Protein AF-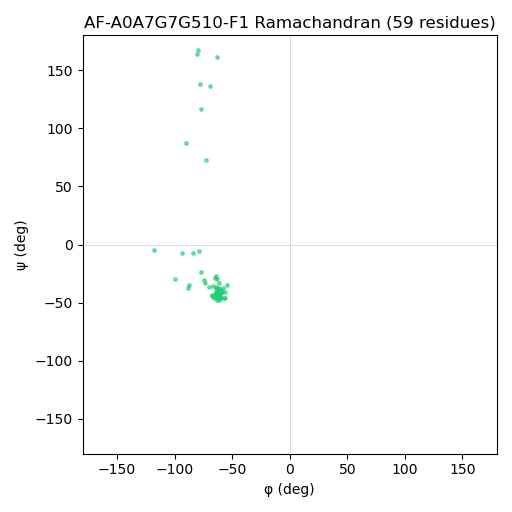A0A7G7G510-F1 (afdb_monomer)

Secondary structure (DSSP, 8-state):
--HHHHHHHHH--GGG--HHHHHHHHHHHHHHHTS---HHHHHHHHHHHHHHHHHHHHH--

Organism: NCBI:txid2086471

pLDDT: mean 80.3, std 10.13, range [44.0, 89.94]

Structure (mmCIF, N/CA/C/O backbone):
data_AF-A0A7G7G510-F1
#
_entry.id   AF-A0A7G7G510-F1
#
loop_
_atom_site.group_PDB
_atom_site.id
_atom_site.type_symbol
_atom_site.label_atom_id
_atom_site.label_alt_id
_atom_site.label_comp_id
_atom_site.label_asym_id
_atom_site.label_entity_id
_atom_site.label_seq_id
_atom_site.pdbx_PDB_ins_code
_atom_site.Cartn_x
_atom_site.Cartn_y
_atom_site.Cartn_z
_atom_site.occupancy
_atom_site.B_iso_or_equiv
_atom_site.auth_seq_id
_atom_site.auth_comp_id
_atom_site.auth_asym_id
_atom_site.auth_atom_id
_atom_site.pdbx_PDB_model_num
ATOM 1 N N . MET A 1 1 ? 4.847 -11.970 -12.888 1.00 44.00 1 MET A N 1
ATOM 2 C CA . MET A 1 1 ? 5.159 -10.963 -11.847 1.00 44.00 1 MET A CA 1
ATOM 3 C C . MET A 1 1 ? 4.394 -9.638 -12.005 1.00 44.00 1 MET A C 1
ATOM 5 O O . MET A 1 1 ? 4.604 -8.764 -11.183 1.00 44.00 1 MET A O 1
ATOM 9 N N . ALA A 1 2 ? 3.470 -9.492 -12.971 1.00 50.47 2 ALA A N 1
ATOM 10 C CA . ALA A 1 2 ? 2.627 -8.291 -13.112 1.00 50.47 2 ALA A CA 1
ATOM 11 C C . ALA A 1 2 ? 1.325 -8.341 -12.273 1.00 50.47 2 ALA A C 1
ATOM 13 O O . ALA A 1 2 ? 0.934 -7.358 -11.663 1.00 50.47 2 ALA A O 1
ATOM 14 N N . GLY A 1 3 ? 0.710 -9.520 -12.118 1.00 58.19 3 GLY A N 1
ATOM 15 C CA . GLY A 1 3 ? -0.681 -9.606 -11.647 1.00 58.19 3 GLY A CA 1
ATOM 16 C C . GLY A 1 3 ? -0.989 -9.134 -10.220 1.00 58.19 3 GLY A C 1
ATOM 17 O O . GLY A 1 3 ? -2.100 -8.692 -9.975 1.00 58.19 3 GLY A O 1
ATOM 18 N N . LEU A 1 4 ? -0.053 -9.208 -9.269 1.00 60.34 4 LEU A N 1
ATOM 19 C CA . LEU A 1 4 ? -0.345 -8.898 -7.856 1.00 60.34 4 LEU A CA 1
ATOM 20 C C . LEU A 1 4 ? -0.169 -7.410 -7.536 1.00 60.3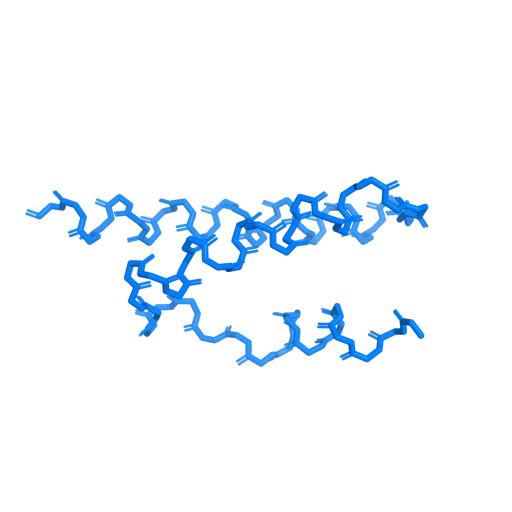4 4 LEU A C 1
ATOM 22 O O . LEU A 1 4 ? -0.961 -6.829 -6.803 1.00 60.34 4 LEU A O 1
ATOM 26 N N . ILE A 1 5 ? 0.843 -6.793 -8.141 1.00 64.00 5 ILE A N 1
ATOM 27 C CA . ILE A 1 5 ? 1.071 -5.351 -8.085 1.00 64.00 5 ILE A CA 1
ATOM 28 C C . ILE A 1 5 ? -0.074 -4.626 -8.799 1.00 64.00 5 ILE A C 1
ATOM 30 O O . ILE A 1 5 ? -0.653 -3.705 -8.231 1.00 64.00 5 ILE A O 1
ATOM 34 N N . ASP A 1 6 ? -0.458 -5.102 -9.986 1.00 65.31 6 ASP A N 1
ATOM 35 C CA . ASP A 1 6 ? -1.600 -4.555 -10.720 1.00 65.31 6 ASP A CA 1
ATOM 36 C C . ASP A 1 6 ? -2.915 -4.778 -9.956 1.00 65.31 6 ASP A C 1
ATOM 38 O O . ASP A 1 6 ? -3.734 -3.870 -9.872 1.00 65.31 6 ASP A O 1
ATOM 42 N N . HIS A 1 7 ? -3.088 -5.915 -9.270 1.00 68.06 7 HIS A N 1
ATOM 43 C CA . HIS A 1 7 ? -4.258 -6.135 -8.414 1.00 68.06 7 HIS A CA 1
ATOM 44 C C . HIS A 1 7 ? -4.323 -5.163 -7.223 1.00 68.06 7 HIS A C 1
ATOM 46 O O . HIS A 1 7 ? -5.389 -4.612 -6.949 1.00 68.06 7 HIS A O 1
ATOM 52 N N . ILE A 1 8 ? -3.192 -4.900 -6.557 1.00 67.19 8 ILE A N 1
ATOM 53 C CA . ILE A 1 8 ? -3.070 -3.876 -5.505 1.00 67.19 8 ILE A CA 1
ATOM 54 C C . ILE A 1 8 ? -3.380 -2.481 -6.073 1.00 67.19 8 ILE A C 1
ATOM 56 O O . ILE A 1 8 ? -4.039 -1.683 -5.406 1.00 67.19 8 ILE A O 1
ATOM 60 N N . PHE A 1 9 ? -2.930 -2.190 -7.298 1.00 66.31 9 PHE A N 1
ATOM 61 C CA . PHE A 1 9 ? -3.172 -0.911 -7.966 1.00 66.31 9 PHE A CA 1
ATOM 62 C C . PHE A 1 9 ? -4.629 -0.707 -8.389 1.00 66.31 9 PHE A C 1
ATOM 64 O O . PHE A 1 9 ? -5.116 0.420 -8.309 1.00 66.31 9 PHE A O 1
ATOM 71 N N . GLU A 1 10 ? -5.318 -1.759 -8.826 1.00 67.50 10 GLU A N 1
ATOM 72 C CA . GLU A 1 10 ? -6.640 -1.642 -9.449 1.00 67.50 10 GLU A CA 1
ATOM 73 C C . GLU A 1 10 ? -7.807 -1.958 -8.507 1.00 67.50 10 GLU A C 1
ATOM 75 O O . GLU A 1 10 ? -8.885 -1.396 -8.683 1.00 67.50 10 GLU A O 1
ATOM 80 N N . ASN A 1 11 ? -7.623 -2.826 -7.504 1.00 68.00 11 ASN A N 1
ATOM 81 C CA . ASN A 1 11 ? -8.746 -3.400 -6.746 1.00 68.00 11 ASN A CA 1
ATOM 82 C C . ASN A 1 11 ? -8.764 -3.057 -5.251 1.00 68.00 11 ASN A C 1
ATOM 84 O O . ASN A 1 11 ? -9.721 -3.409 -4.560 1.00 68.00 11 ASN A O 1
ATOM 88 N N . ILE A 1 12 ? -7.749 -2.369 -4.722 1.00 72.56 12 ILE A N 1
ATOM 89 C CA . ILE A 1 12 ? -7.773 -1.972 -3.311 1.00 72.56 12 ILE A CA 1
ATOM 90 C C . ILE A 1 12 ? -8.693 -0.764 -3.105 1.00 72.56 12 ILE A C 1
ATOM 92 O O . ILE A 1 12 ? -8.399 0.359 -3.523 1.00 72.56 12 ILE A O 1
ATOM 96 N N . VAL A 1 13 ? -9.757 -0.982 -2.332 1.00 80.81 13 VAL A N 1
ATOM 97 C CA . VAL A 1 13 ? -10.569 0.081 -1.728 1.00 80.81 13 VAL A CA 1
ATOM 98 C C . VAL A 1 13 ? -9.980 0.414 -0.355 1.00 80.81 13 VAL A C 1
ATOM 100 O O . VAL A 1 13 ? -10.365 -0.161 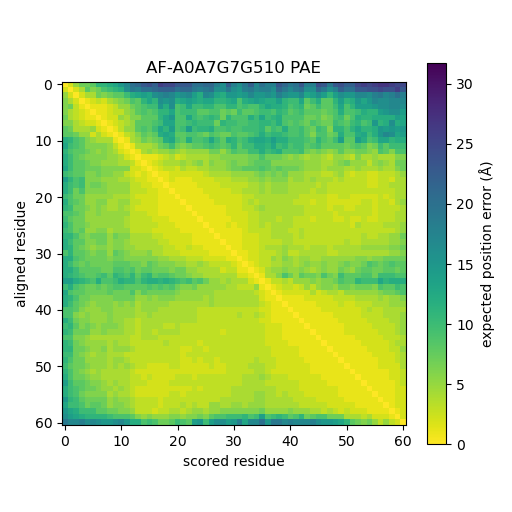0.662 1.00 80.81 13 VAL A O 1
ATOM 103 N N . ILE A 1 14 ? -9.001 1.327 -0.328 1.00 81.06 14 ILE A N 1
ATOM 104 C CA . ILE A 1 14 ? -8.223 1.684 0.878 1.00 81.06 14 ILE A CA 1
ATOM 105 C C . ILE A 1 14 ? -9.132 2.108 2.036 1.00 81.06 14 ILE A C 1
ATOM 107 O O . ILE A 1 14 ? -8.851 1.828 3.197 1.00 81.06 14 ILE A O 1
ATOM 111 N N . GLU A 1 15 ? -10.239 2.765 1.719 1.00 81.75 15 GLU A N 1
ATOM 112 C CA . GLU A 1 15 ? -11.191 3.321 2.672 1.00 81.75 15 GLU A CA 1
ATOM 113 C C . GLU A 1 15 ? -11.873 2.232 3.525 1.00 81.75 15 GLU A C 1
ATOM 115 O O . GLU A 1 15 ? -12.227 2.481 4.678 1.00 81.75 15 GLU A O 1
ATOM 120 N N . GLN A 1 16 ? -11.997 1.009 3.001 1.00 85.31 16 GLN A N 1
ATOM 121 C CA . GLN A 1 16 ? -12.638 -0.120 3.687 1.00 85.31 16 GLN A CA 1
ATOM 122 C C . GLN A 1 16 ? -11.657 -1.006 4.460 1.00 85.31 16 GLN A C 1
ATOM 124 O O . GLN A 1 16 ? -12.095 -1.881 5.202 1.00 85.31 16 GLN A O 1
ATOM 129 N N . LEU A 1 17 ? -10.350 -0.775 4.321 1.00 86.94 17 LEU A N 1
ATOM 130 C CA . LEU A 1 17 ? -9.349 -1.614 4.966 1.00 86.94 17 LEU A CA 1
ATOM 131 C C . LEU A 1 17 ? -9.356 -1.437 6.486 1.00 86.94 17 LEU A C 1
ATOM 133 O O . LEU A 1 17 ? -9.388 -0.319 7.010 1.00 86.94 17 LEU A O 1
ATOM 137 N N . SER A 1 18 ? -9.264 -2.564 7.181 1.00 88.19 18 SER A N 1
ATOM 138 C CA . SER A 1 18 ? -9.010 -2.652 8.613 1.00 88.19 18 SER A CA 1
ATOM 139 C C . SER A 1 18 ? -7.522 -2.480 8.939 1.00 88.19 18 SER A C 1
ATOM 141 O O . SER A 1 18 ? -6.646 -2.551 8.073 1.00 88.19 18 SER A O 1
ATOM 143 N N . ARG A 1 19 ? -7.212 -2.280 10.225 1.00 86.75 19 ARG A N 1
ATOM 144 C CA . ARG A 1 19 ? -5.838 -2.057 10.699 1.00 86.75 19 ARG A CA 1
ATOM 145 C C . ARG A 1 19 ? -4.887 -3.197 10.314 1.00 86.75 19 ARG A C 1
ATOM 147 O O . ARG A 1 19 ? -3.798 -2.946 9.803 1.00 86.75 19 ARG A O 1
ATOM 154 N N . SER A 1 20 ? -5.320 -4.443 10.510 1.00 88.25 20 SER A N 1
ATOM 155 C CA . SER A 1 20 ? -4.536 -5.648 10.205 1.00 88.25 20 SER A CA 1
ATOM 156 C C . SER A 1 20 ? -4.301 -5.832 8.704 1.00 88.25 20 SER A C 1
ATOM 158 O O . SER A 1 20 ? -3.224 -6.266 8.287 1.00 88.25 20 SER A O 1
ATOM 160 N N . GLU A 1 21 ? -5.278 -5.465 7.874 1.00 88.50 21 GLU A N 1
ATOM 161 C CA . GLU A 1 21 ? -5.128 -5.479 6.419 1.00 88.50 21 GLU A CA 1
ATOM 162 C C . GLU A 1 21 ? -4.121 -4.421 5.966 1.00 88.50 21 GLU A C 1
ATOM 164 O O . GLU A 1 21 ? -3.224 -4.731 5.184 1.00 88.50 21 GLU A O 1
ATOM 169 N N . ILE A 1 22 ? -4.188 -3.199 6.509 1.00 87.44 22 ILE A N 1
ATOM 170 C CA . ILE A 1 22 ? -3.221 -2.132 6.207 1.00 87.44 22 ILE A CA 1
ATOM 171 C C . ILE A 1 22 ? -1.793 -2.550 6.587 1.00 87.44 22 ILE A C 1
ATOM 173 O O . ILE A 1 22 ? -0.853 -2.303 5.828 1.00 87.44 22 ILE A O 1
ATOM 177 N N . GLU A 1 23 ? -1.599 -3.194 7.739 1.00 88.06 23 GLU A N 1
ATOM 178 C CA . GLU A 1 23 ? -0.290 -3.726 8.140 1.00 88.06 23 GLU A CA 1
ATOM 179 C C . GLU A 1 23 ? 0.216 -4.806 7.181 1.00 88.06 23 GLU A C 1
ATOM 181 O O . GLU A 1 23 ? 1.397 -4.813 6.821 1.00 88.06 23 GLU A O 1
ATOM 186 N N . SER A 1 24 ? -0.679 -5.685 6.729 1.00 87.69 24 SER A N 1
ATOM 187 C CA . SER A 1 24 ? -0.357 -6.733 5.760 1.00 87.69 24 SER A CA 1
ATOM 188 C C . SER A 1 24 ? 0.072 -6.121 4.425 1.00 87.69 24 SER A C 1
ATOM 190 O O . SER A 1 24 ? 1.143 -6.448 3.914 1.00 87.69 24 SER A O 1
ATOM 192 N N . TYR A 1 25 ? -0.682 -5.146 3.909 1.00 85.62 25 TYR A N 1
ATOM 193 C CA . TYR A 1 25 ? -0.317 -4.415 2.694 1.00 85.62 25 TYR A CA 1
ATOM 194 C C . TYR A 1 25 ? 1.002 -3.653 2.833 1.00 85.62 25 TYR A C 1
ATOM 196 O O . TYR A 1 25 ? 1.794 -3.647 1.896 1.00 85.62 25 TYR A O 1
ATOM 204 N N . ASN A 1 26 ? 1.298 -3.061 3.993 1.00 84.94 26 ASN A N 1
ATOM 205 C CA . ASN A 1 26 ? 2.586 -2.401 4.217 1.00 84.94 26 ASN A CA 1
ATOM 206 C C . ASN A 1 26 ? 3.772 -3.375 4.155 1.00 84.94 26 ASN A C 1
ATOM 208 O O . ASN A 1 26 ? 4.809 -3.020 3.591 1.00 84.94 26 ASN A O 1
ATOM 212 N N . LYS A 1 27 ? 3.632 -4.598 4.686 1.00 86.06 27 LYS A N 1
ATOM 213 C CA . LYS A 1 27 ? 4.669 -5.638 4.561 1.00 86.06 27 LYS A CA 1
ATOM 214 C C . LYS A 1 27 ? 4.897 -6.020 3.099 1.00 86.06 27 LYS A C 1
ATOM 216 O O . LYS A 1 27 ? 6.038 -6.014 2.646 1.00 86.06 27 LYS A O 1
ATOM 221 N N . TYR A 1 28 ? 3.826 -6.237 2.338 1.00 83.56 28 TYR A N 1
ATOM 222 C CA . TYR A 1 28 ? 3.932 -6.545 0.908 1.00 83.56 28 TYR A CA 1
ATOM 223 C C . TYR A 1 28 ? 4.534 -5.398 0.093 1.00 83.56 28 TYR A C 1
ATOM 225 O O . TYR A 1 28 ? 5.375 -5.624 -0.774 1.00 83.56 28 TYR A O 1
ATOM 233 N N . ILE A 1 29 ? 4.156 -4.152 0.386 1.00 83.00 29 ILE A N 1
ATOM 234 C CA . ILE A 1 29 ? 4.735 -2.968 -0.261 1.00 83.00 29 ILE 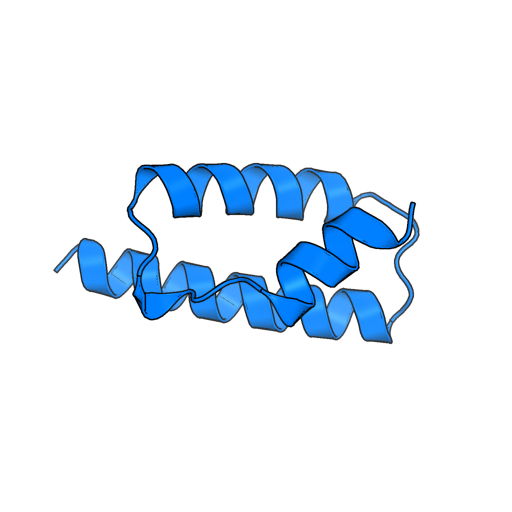A CA 1
ATOM 235 C C . ILE A 1 29 ? 6.247 -2.912 -0.032 1.00 83.00 29 ILE A C 1
ATOM 237 O O . ILE A 1 29 ? 6.980 -2.598 -0.968 1.00 83.00 29 ILE A O 1
ATOM 241 N N . LEU A 1 30 ? 6.725 -3.244 1.172 1.00 81.44 30 LEU A N 1
ATOM 242 C CA . LEU A 1 30 ? 8.159 -3.321 1.461 1.00 81.44 30 LEU A CA 1
ATOM 243 C C . LEU A 1 30 ? 8.845 -4.424 0.648 1.00 81.44 30 LEU A C 1
ATOM 245 O O . LEU A 1 30 ? 9.881 -4.159 0.048 1.00 81.44 30 LEU A O 1
ATOM 249 N N . GLU A 1 31 ? 8.259 -5.619 0.559 1.00 83.56 31 GLU A N 1
ATOM 250 C CA . GLU A 1 31 ? 8.797 -6.712 -0.268 1.00 83.56 31 GLU A CA 1
ATOM 251 C C . GLU A 1 31 ? 8.900 -6.325 -1.750 1.00 83.56 31 GLU A C 1
ATOM 253 O O . GLU A 1 31 ? 9.887 -6.640 -2.417 1.00 83.56 31 GLU A O 1
ATOM 258 N N . ILE A 1 32 ? 7.905 -5.598 -2.262 1.00 80.25 32 ILE A N 1
ATOM 259 C CA . ILE A 1 32 ? 7.868 -5.114 -3.646 1.00 80.25 32 ILE A CA 1
ATOM 260 C C . ILE A 1 32 ? 8.859 -3.959 -3.860 1.00 80.25 32 ILE A C 1
ATOM 262 O O . ILE A 1 32 ? 9.458 -3.851 -4.929 1.00 80.25 32 ILE A O 1
ATOM 266 N N . PHE A 1 33 ? 9.086 -3.110 -2.854 1.00 77.50 33 PHE A N 1
ATOM 267 C CA . PHE A 1 33 ? 9.985 -1.955 -2.949 1.00 77.50 33 PHE A CA 1
ATOM 268 C C . PHE A 1 33 ? 11.442 -2.345 -3.246 1.00 77.50 33 PHE A C 1
ATOM 270 O O . PHE A 1 33 ? 12.150 -1.612 -3.943 1.00 77.50 33 PHE A O 1
ATOM 277 N N . TYR A 1 34 ? 11.878 -3.505 -2.744 1.00 76.88 34 TYR A N 1
ATOM 278 C CA . TYR A 1 34 ? 13.211 -4.056 -3.005 1.00 76.88 34 TYR A CA 1
ATOM 279 C C . TYR A 1 34 ? 13.343 -4.729 -4.380 1.00 76.88 34 TYR A C 1
ATOM 281 O O . TYR A 1 34 ? 14.446 -5.115 -4.764 1.00 76.88 34 TYR A O 1
ATOM 289 N N . GLN A 1 35 ? 12.256 -4.851 -5.147 1.00 79.19 35 GLN A N 1
ATOM 290 C CA . GLN A 1 35 ? 12.306 -5.361 -6.515 1.00 79.19 35 GLN A CA 1
ATOM 291 C C . GLN A 1 35 ? 12.742 -4.267 -7.505 1.00 79.19 35 GLN A C 1
ATOM 293 O O . GLN A 1 35 ? 12.704 -3.065 -7.219 1.00 79.19 35 GLN A O 1
ATOM 298 N N . ASN A 1 36 ? 13.148 -4.680 -8.709 1.00 76.12 36 ASN A N 1
ATOM 299 C CA . ASN A 1 36 ? 13.478 -3.769 -9.810 1.00 76.12 36 ASN A CA 1
ATOM 300 C C . ASN A 1 36 ? 12.206 -3.137 -10.403 1.00 76.12 36 ASN A C 1
ATOM 302 O O . ASN A 1 36 ? 11.764 -3.478 -11.497 1.00 76.12 36 ASN A O 1
ATOM 306 N N . LEU A 1 37 ? 11.612 -2.208 -9.655 1.00 79.50 37 LEU A N 1
ATOM 307 C CA . LEU A 1 37 ? 10.486 -1.395 -10.097 1.00 79.50 37 LEU A CA 1
ATOM 308 C C . LEU A 1 37 ? 10.956 -0.273 -11.021 1.00 79.50 37 LEU A C 1
ATOM 310 O O . LEU A 1 37 ? 11.934 0.426 -10.723 1.00 79.50 37 LEU A O 1
ATOM 314 N N . THR A 1 38 ? 10.194 -0.045 -12.087 1.00 86.12 38 THR A N 1
ATOM 315 C CA . THR A 1 38 ? 10.325 1.158 -12.918 1.00 86.12 38 THR A CA 1
ATOM 316 C C . THR A 1 38 ? 9.994 2.420 -12.111 1.00 86.12 38 THR A C 1
ATOM 318 O O . THR A 1 38 ? 9.334 2.363 -11.070 1.00 86.12 38 THR A O 1
ATOM 321 N N . VAL A 1 39 ? 10.434 3.585 -12.593 1.00 84.62 39 VAL A N 1
ATOM 322 C CA . VAL A 1 39 ? 10.157 4.881 -11.942 1.00 84.62 39 VAL A CA 1
ATOM 323 C C . VAL A 1 39 ? 8.651 5.110 -11.769 1.00 84.62 39 VAL A C 1
ATOM 325 O O . VAL A 1 39 ? 8.213 5.547 -10.706 1.00 84.62 39 VAL A O 1
ATOM 328 N N . GLU A 1 40 ? 7.850 4.750 -12.773 1.00 84.38 40 GLU A N 1
ATOM 329 C CA . GLU A 1 40 ? 6.394 4.906 -12.729 1.00 84.38 40 GLU A CA 1
ATOM 330 C C . GLU A 1 40 ? 5.746 3.984 -11.684 1.00 84.38 40 GLU A C 1
ATOM 332 O O . GLU A 1 40 ? 4.920 4.427 -10.885 1.00 84.38 40 GLU A O 1
ATOM 337 N N . GLN A 1 41 ? 6.178 2.721 -11.610 1.00 82.25 41 GLN A N 1
ATOM 338 C CA . GLN A 1 41 ? 5.698 1.779 -10.594 1.00 82.25 41 GLN A CA 1
ATOM 339 C C . GLN A 1 41 ? 6.066 2.229 -9.178 1.00 82.25 41 GLN A C 1
ATOM 341 O O . GLN A 1 41 ? 5.236 2.134 -8.274 1.00 82.25 41 GLN A O 1
ATOM 346 N N . ARG A 1 42 ? 7.274 2.777 -8.975 1.00 83.75 42 ARG A N 1
ATOM 347 C CA . ARG A 1 42 ? 7.673 3.363 -7.683 1.00 83.75 42 ARG A CA 1
ATOM 348 C C . ARG A 1 42 ? 6.780 4.538 -7.299 1.00 83.75 42 ARG A C 1
ATOM 350 O O . ARG A 1 42 ? 6.354 4.615 -6.150 1.00 83.75 42 ARG A O 1
ATOM 357 N N . ALA A 1 43 ? 6.470 5.427 -8.242 1.00 85.69 43 ALA A N 1
ATOM 358 C CA . ALA A 1 43 ? 5.589 6.563 -7.985 1.00 85.69 43 ALA A CA 1
ATOM 359 C C . ALA A 1 43 ? 4.184 6.108 -7.555 1.00 85.69 43 ALA A C 1
ATOM 361 O O . ALA A 1 43 ? 3.669 6.585 -6.541 1.00 85.69 43 ALA A O 1
ATOM 362 N N . ARG A 1 44 ? 3.592 5.132 -8.258 1.00 83.25 44 ARG A N 1
ATOM 363 C CA . ARG A 1 44 ? 2.284 4.559 -7.887 1.00 83.25 44 ARG A CA 1
ATOM 364 C C . ARG A 1 44 ? 2.320 3.863 -6.523 1.00 83.25 44 ARG A C 1
ATOM 366 O O . ARG A 1 44 ? 1.417 4.047 -5.710 1.00 83.25 44 ARG A O 1
ATOM 373 N N . LEU A 1 45 ? 3.385 3.117 -6.229 1.00 84.81 45 LEU A N 1
ATOM 374 C CA . LEU A 1 45 ? 3.568 2.445 -4.939 1.00 84.81 45 LEU A CA 1
ATOM 375 C C . LEU A 1 45 ? 3.634 3.450 -3.772 1.00 84.81 45 LEU A C 1
ATOM 377 O O . LEU A 1 45 ? 2.984 3.252 -2.746 1.00 84.81 45 LEU A O 1
ATOM 381 N N . LEU A 1 46 ? 4.347 4.569 -3.946 1.00 85.50 46 LEU A N 1
ATOM 382 C CA . LEU A 1 46 ? 4.420 5.651 -2.954 1.00 85.50 46 LEU A CA 1
ATOM 383 C C . LEU A 1 46 ? 3.059 6.328 -2.718 1.00 85.50 46 LEU A C 1
ATOM 385 O O . LEU A 1 46 ? 2.721 6.667 -1.579 1.00 85.50 46 LEU A O 1
ATOM 389 N N . GLN A 1 47 ? 2.254 6.499 -3.771 1.00 87.31 47 GLN A N 1
ATOM 390 C CA . GLN A 1 47 ? 0.889 7.021 -3.646 1.00 87.31 47 GLN A CA 1
ATOM 391 C C . GLN A 1 47 ? 0.006 6.091 -2.805 1.00 87.31 47 GLN A C 1
A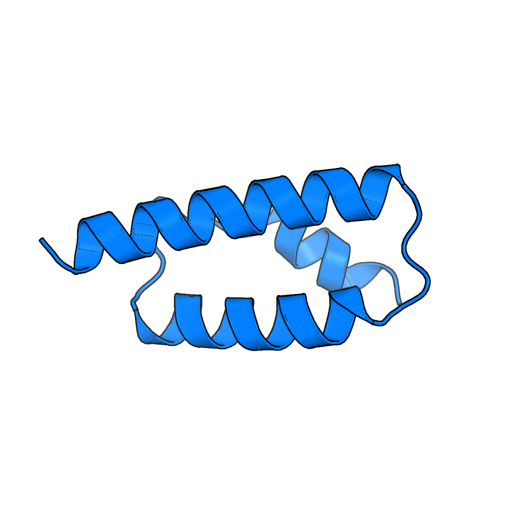TOM 393 O O . GLN A 1 47 ? -0.677 6.561 -1.890 1.00 87.31 47 GLN A O 1
ATOM 398 N N . ILE A 1 48 ? 0.061 4.777 -3.048 1.00 85.56 48 ILE A N 1
ATOM 399 C CA . ILE A 1 48 ? -0.670 3.788 -2.242 1.00 85.56 48 ILE A CA 1
ATOM 400 C C . ILE A 1 48 ? -0.206 3.820 -0.791 1.00 85.56 48 ILE A C 1
ATOM 402 O O . ILE A 1 48 ? -1.036 3.910 0.113 1.00 85.56 48 ILE A O 1
ATOM 406 N N . GLN A 1 49 ? 1.105 3.818 -0.555 1.00 87.50 49 GLN A N 1
ATOM 407 C CA . GLN A 1 49 ? 1.653 3.871 0.798 1.00 87.50 49 GLN A CA 1
ATOM 408 C C . GLN A 1 49 ? 1.171 5.118 1.557 1.00 87.50 49 GLN A C 1
ATOM 410 O O . GLN A 1 49 ? 0.868 5.050 2.748 1.00 87.50 49 GLN A O 1
ATOM 415 N N . THR A 1 50 ? 1.054 6.255 0.869 1.00 89.31 50 THR A N 1
ATOM 416 C CA . THR A 1 50 ? 0.550 7.502 1.459 1.00 89.31 50 THR A CA 1
ATOM 417 C C . THR A 1 50 ? -0.929 7.388 1.829 1.00 89.31 50 THR A C 1
ATOM 419 O O . THR A 1 50 ? -1.317 7.774 2.933 1.00 89.31 50 THR A O 1
ATOM 422 N N . ARG A 1 51 ? -1.757 6.810 0.951 1.00 88.44 51 AR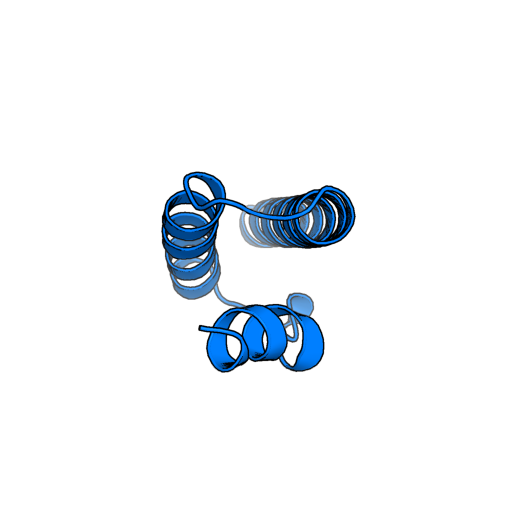G A N 1
ATOM 423 C CA . ARG A 1 51 ? -3.184 6.578 1.226 1.00 88.44 51 ARG A CA 1
ATOM 424 C C . ARG A 1 51 ? -3.398 5.582 2.372 1.00 88.44 51 ARG A C 1
ATOM 426 O O . ARG A 1 51 ? -4.208 5.855 3.253 1.00 88.44 51 ARG A O 1
ATOM 433 N N . LEU A 1 52 ? -2.634 4.488 2.417 1.00 88.94 52 LEU A N 1
ATOM 434 C CA . LEU A 1 52 ? -2.664 3.513 3.516 1.00 88.94 52 LEU A CA 1
ATOM 435 C C . LEU A 1 52 ? -2.284 4.151 4.858 1.00 88.94 52 LEU A C 1
ATOM 437 O O . LEU A 1 52 ? -2.971 3.943 5.856 1.00 88.94 52 LEU A O 1
ATOM 441 N N . LYS A 1 53 ? -1.230 4.981 4.886 1.00 88.62 53 LYS A N 1
ATOM 442 C CA . LYS A 1 53 ? -0.839 5.736 6.089 1.00 88.62 53 LYS A CA 1
ATOM 443 C C . LYS A 1 53 ? -1.937 6.689 6.548 1.00 88.62 53 LYS A C 1
ATOM 445 O O . LYS A 1 53 ? -2.218 6.756 7.739 1.00 88.62 53 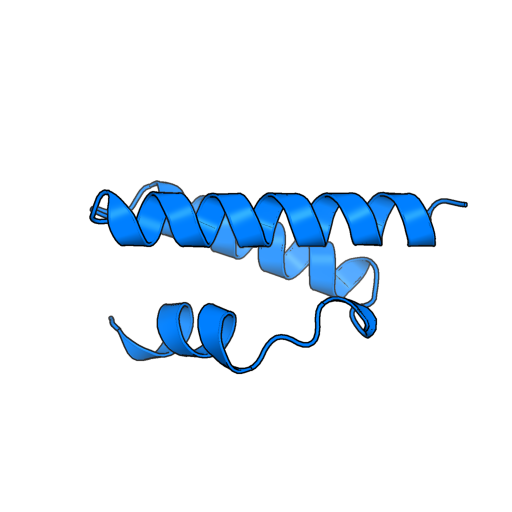LYS A O 1
ATOM 450 N N . LYS A 1 54 ? -2.574 7.406 5.617 1.00 89.81 54 LYS A N 1
ATOM 451 C CA . LYS A 1 54 ? -3.693 8.297 5.942 1.00 89.81 54 LYS A CA 1
ATOM 452 C C . LYS A 1 54 ? -4.851 7.522 6.575 1.00 89.81 54 LYS A C 1
ATOM 454 O O . LYS A 1 54 ? -5.348 7.939 7.614 1.00 89.81 54 LYS A O 1
ATOM 459 N N . ARG A 1 55 ? -5.229 6.378 6.000 1.00 87.75 55 ARG A N 1
ATOM 460 C CA . ARG A 1 55 ? -6.294 5.533 6.553 1.00 87.75 55 ARG A CA 1
ATOM 461 C C . ARG A 1 55 ? -5.948 4.996 7.941 1.00 87.75 55 ARG A C 1
ATOM 463 O O . ARG A 1 55 ? -6.805 5.005 8.815 1.00 87.75 55 ARG A O 1
ATOM 470 N N . MET A 1 56 ? -4.699 4.579 8.157 1.00 89.62 56 MET A N 1
ATOM 471 C CA . MET A 1 56 ? -4.224 4.152 9.477 1.00 89.62 56 MET A CA 1
ATOM 472 C C . MET A 1 56 ? -4.422 5.257 10.524 1.00 89.62 56 MET A C 1
ATOM 474 O O . MET A 1 56 ? -4.976 5.007 11.585 1.00 89.62 56 MET A O 1
ATOM 478 N N . LEU A 1 57 ? -4.052 6.499 10.193 1.00 89.94 57 LEU A N 1
ATOM 479 C CA . LEU A 1 57 ? -4.257 7.653 11.077 1.00 89.94 57 LEU A CA 1
ATOM 480 C C . LEU A 1 57 ? -5.739 7.951 11.352 1.00 89.94 57 LEU A C 1
ATOM 482 O O . LEU A 1 57 ? -6.061 8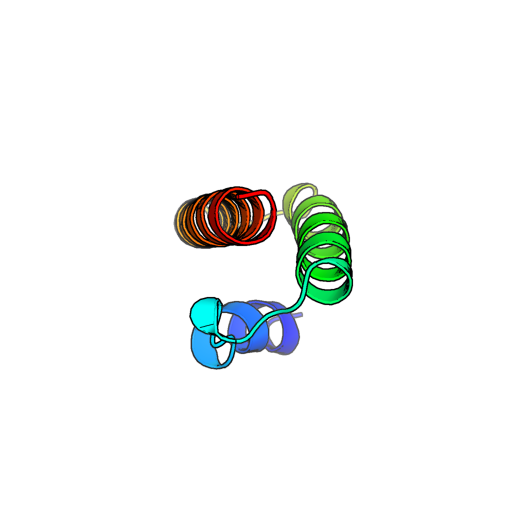.492 12.403 1.00 89.94 57 LEU A O 1
ATOM 486 N N . GLU A 1 58 ? -6.636 7.647 10.414 1.00 89.81 58 GLU A N 1
ATOM 487 C CA . GLU A 1 58 ? -8.085 7.784 10.608 1.00 89.81 58 GLU A CA 1
ATOM 488 C C . GLU A 1 58 ? -8.668 6.684 11.502 1.00 89.81 58 GLU A C 1
ATOM 490 O O . GLU A 1 58 ? -9.647 6.941 12.188 1.00 89.81 58 GLU A O 1
ATOM 495 N N . LEU A 1 59 ? -8.092 5.477 11.490 1.00 86.50 59 LEU A N 1
ATOM 496 C CA . LEU A 1 59 ? -8.481 4.370 12.374 1.00 86.50 59 LEU A CA 1
ATOM 497 C C . LEU A 1 59 ? -7.952 4.528 13.806 1.00 86.50 59 LEU A C 1
ATOM 499 O O . LEU A 1 59 ? -8.509 3.936 14.724 1.00 86.50 59 LEU A O 1
ATOM 503 N N . ASP A 1 60 ? -6.874 5.292 13.979 1.00 78.25 60 ASP A N 1
ATOM 504 C CA . ASP A 1 60 ? -6.249 5.559 15.278 1.00 78.25 60 ASP A CA 1
ATOM 505 C C . ASP A 1 60 ? -6.919 6.717 16.050 1.00 78.25 60 ASP A C 1
ATOM 507 O O . ASP A 1 60 ? -6.558 6.964 17.202 1.00 78.25 60 ASP A O 1
ATOM 511 N N . LYS A 1 61 ? -7.862 7.436 15.423 1.00 70.12 61 LYS A N 1
ATOM 512 C CA . LYS A 1 61 ? -8.682 8.491 16.042 1.00 70.12 61 LYS A CA 1
ATOM 513 C C . LYS A 1 61 ? -9.966 7.931 16.637 1.00 70.12 61 LYS A C 1
ATOM 515 O O . LYS A 1 61 ? -10.352 8.451 17.706 1.00 70.12 61 LYS A O 1
#

Mean predicted aligned error: 5.61 Å

Nearest PDB structures (foldseek):
  6z1p-assembly1_Bv  TM=7.929E-01  e=3.690E+00  Tetrahymena thermophila SB210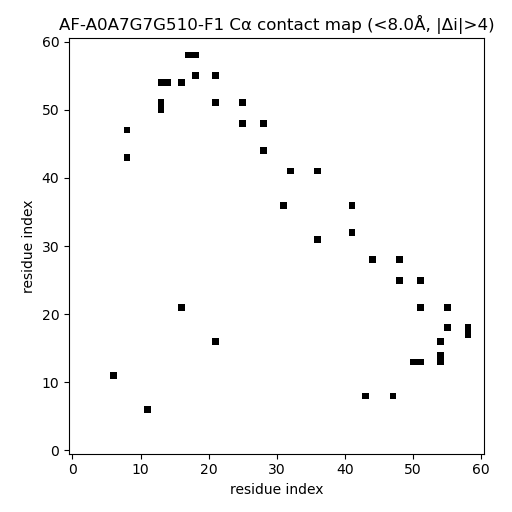
  4l7m-assembly2_B  TM=7.721E-01  e=5.598E+00  Thermococcus onnurineus NA1
  8ves-assembly1_F  TM=7.186E-01  e=6.306E+00  Escherichia coli

Foldseek 3Di:
DPPPLVCLLPPDPLLPDDPVRLVVVVVVLVVCVPDPDDPVSVVSSVVSNVSSVVNNVVNVD

Radius of gyration: 11.53 Å; Cα contacts (8 Å, |Δi|>4): 21; chains: 1; bounding box: 26×20×29 Å

Sequence (61 aa):
MAGLIDHIFENIVIEQLSRSEIESYNKYILEIFYQNLTVEQRARLLQIQTRLKKRMLELDK

Solvent-accessible surface area (backbone atoms only — not comparable to full-atom values): 3726 Å² total; per-residue (Å²): 137,59,70,65,62,51,42,57,73,74,68,65,61,64,90,75,57,50,73,70,54,48,53,51,50,51,53,51,51,53,64,53,64,77,44,97,64,51,73,67,55,48,52,54,50,54,52,51,53,50,53,48,52,52,46,52,58,62,73,73,106